Protein AF-A0A4Q2Z7I4-F1 (afdb_monomer)

Radius of gyration: 21.5 Å; Cα contacts (8 Å, |Δi|>4): 284; chains: 1; bounding box: 44×45×71 Å

Solvent-accessible surface area (backbone atoms only — not comparable to full-atom values): 10748 Å² total; per-residue (Å²): 136,87,85,82,83,82,83,81,82,80,81,79,76,80,73,77,78,63,48,79,46,78,48,65,45,80,49,69,46,62,47,99,85,69,48,70,42,59,74,62,77,69,48,90,73,70,69,66,83,83,54,44,52,46,93,46,42,44,27,47,45,76,84,66,51,69,66,62,46,24,62,47,44,33,45,77,58,83,64,62,75,39,75,24,59,75,37,50,71,43,55,36,45,67,35,77,48,78,72,45,78,49,79,48,57,92,65,76,44,79,45,79,49,78,49,76,27,86,54,38,64,79,52,61,45,71,74,79,64,77,47,58,64,77,79,91,70,73,77,58,46,94,45,64,87,52,44,61,65,65,74,76,49,51,45,67,43,78,45,91,34,77,22,31,48,22,30,68,52,73,86

Sequence (171 aa):
MKTISAMMLLSATAASAYTLHEWGTFTTVAGSDGVLLAGLEREEASLPIFSYSHFGLENGNMQHGFEDLTRRHGSTPVFAFSKGLRRPVRGVTVKMETPVIYFHSEEAFDVSVKVGFNGGTISQWYPDRTGGEVLPVPPPPADPKKPRPIEDWMLDFSKPWHGSIEWQGRV

Mean predicted aligned error: 9.5 Å

Foldseek 3Di:
DDDDDDDDDDPPDDDADKDKDKDWDKDADADPVRHTDKDPQWDDDQDDLQKAFAVQLNQLRPPDPQVNCLQAQLDRDPCNRHGTGRAAEIDPRMDIDDMDMDMGGPDKDKDKDKDKDWLDEDGIDDDDFPDWDHDDRDDGDPDSNDGDDSNVRYHYSVDTDMTMTIHMDMD

Structure (mmCIF, N/CA/C/O backbone):
data_AF-A0A4Q2Z7I4-F1
#
_entry.id   AF-A0A4Q2Z7I4-F1
#
loop_
_atom_site.group_PDB
_atom_site.id
_atom_site.type_symbol
_atom_site.label_atom_id
_atom_site.label_alt_id
_atom_site.label_comp_id
_atom_site.label_asym_id
_atom_site.label_entity_id
_atom_site.label_seq_id
_atom_site.pdbx_PDB_ins_code
_atom_site.Cartn_x
_atom_site.Cartn_y
_atom_site.Cartn_z
_atom_site.occupancy
_atom_site.B_iso_or_equiv
_atom_site.auth_seq_id
_atom_site.auth_comp_id
_atom_site.auth_asym_id
_atom_site.auth_atom_id
_atom_site.pdbx_PDB_model_num
ATOM 1 N N . MET A 1 1 ? 26.795 -8.917 53.930 1.00 39.44 1 MET A N 1
ATOM 2 C CA . MET A 1 1 ? 26.354 -8.836 52.519 1.00 39.44 1 MET A CA 1
ATOM 3 C C . MET A 1 1 ? 24.940 -8.274 52.524 1.00 39.44 1 MET A C 1
ATOM 5 O O . MET A 1 1 ? 24.108 -8.824 53.228 1.00 39.44 1 MET A O 1
ATOM 9 N N . LYS A 1 2 ? 24.700 -7.123 51.882 1.00 32.91 2 LYS A N 1
ATOM 10 C CA . LYS A 1 2 ? 23.386 -6.457 51.849 1.00 32.91 2 LYS A CA 1
ATOM 11 C C . LYS A 1 2 ? 22.609 -6.996 50.647 1.00 32.91 2 LYS A C 1
ATOM 13 O O . LYS A 1 2 ? 23.072 -6.835 49.523 1.00 32.91 2 LYS A O 1
ATOM 18 N N . THR A 1 3 ? 21.482 -7.657 50.877 1.00 36.38 3 THR A N 1
ATOM 19 C CA . THR A 1 3 ? 20.565 -8.089 49.818 1.00 36.38 3 THR A CA 1
ATOM 20 C C . THR A 1 3 ? 19.697 -6.903 49.404 1.00 36.38 3 THR A C 1
ATOM 22 O O . THR A 1 3 ? 18.979 -6.329 50.218 1.00 36.38 3 THR A O 1
ATOM 25 N N . ILE A 1 4 ? 19.804 -6.496 48.140 1.00 42.72 4 ILE A N 1
ATOM 26 C CA . ILE A 1 4 ? 18.908 -5.517 47.521 1.00 42.72 4 ILE A CA 1
ATOM 27 C C . ILE A 1 4 ? 17.779 -6.326 46.880 1.00 42.72 4 ILE A C 1
ATOM 29 O O . ILE A 1 4 ? 18.011 -7.025 45.896 1.00 42.72 4 ILE A O 1
ATOM 33 N N . SER A 1 5 ? 16.575 -6.262 47.449 1.00 42.03 5 SER A N 1
ATOM 34 C CA . SER A 1 5 ? 15.366 -6.751 46.778 1.00 42.03 5 SER A CA 1
ATOM 35 C C . SER A 1 5 ? 14.902 -5.703 45.773 1.00 42.03 5 SER A C 1
ATOM 37 O O . SER A 1 5 ? 14.517 -4.602 46.160 1.00 42.03 5 SER A O 1
ATOM 39 N N . ALA A 1 6 ? 14.930 -6.049 44.487 1.00 43.69 6 ALA A N 1
ATOM 40 C CA . ALA A 1 6 ? 14.265 -5.286 43.440 1.00 43.69 6 ALA A CA 1
ATOM 41 C C . ALA A 1 6 ? 12.789 -5.705 43.383 1.00 43.69 6 ALA A C 1
ATOM 43 O O . ALA A 1 6 ? 12.472 -6.865 43.123 1.00 43.69 6 ALA A O 1
ATOM 44 N N . MET A 1 7 ? 11.887 -4.764 43.656 1.00 47.59 7 MET A N 1
ATOM 45 C CA . MET A 1 7 ? 10.446 -4.949 43.514 1.00 47.59 7 MET A CA 1
ATOM 46 C C . MET A 1 7 ? 10.060 -4.613 42.071 1.00 47.59 7 MET A C 1
ATOM 48 O O . MET A 1 7 ? 10.123 -3.459 41.655 1.00 47.59 7 MET A O 1
ATOM 52 N N . MET A 1 8 ? 9.711 -5.636 41.294 1.00 48.03 8 MET A N 1
ATOM 53 C CA . MET A 1 8 ? 9.237 -5.490 39.920 1.00 48.03 8 MET A CA 1
ATOM 54 C C . MET A 1 8 ? 7.725 -5.242 39.959 1.00 48.03 8 MET A C 1
ATOM 56 O O . MET A 1 8 ? 6.950 -6.144 40.266 1.00 48.03 8 MET A O 1
ATOM 60 N N . LEU A 1 9 ? 7.303 -4.003 39.705 1.00 45.66 9 LEU A N 1
ATOM 61 C CA . LEU A 1 9 ? 5.895 -3.664 39.501 1.00 45.66 9 LEU A CA 1
ATOM 62 C C . LEU A 1 9 ? 5.481 -4.158 38.108 1.00 45.66 9 LEU A C 1
ATOM 64 O O . LEU A 1 9 ? 5.874 -3.575 37.100 1.00 45.66 9 LEU A O 1
ATOM 68 N N . LEU A 1 10 ? 4.707 -5.246 38.049 1.00 48.41 10 LEU A N 1
ATOM 69 C CA . LEU A 1 10 ? 3.979 -5.620 36.837 1.00 48.41 10 LEU A CA 1
ATOM 70 C C . LEU A 1 10 ? 2.770 -4.686 36.699 1.00 48.41 10 LEU A C 1
ATOM 72 O O . LEU A 1 10 ? 1.773 -4.850 37.399 1.00 48.41 10 LEU A O 1
ATOM 76 N N . SER A 1 11 ? 2.845 -3.721 35.785 1.00 51.06 11 SER A N 1
ATOM 77 C CA . SER A 1 11 ? 1.651 -3.024 35.300 1.00 51.06 11 SER A CA 1
ATOM 78 C C . SER A 1 11 ? 0.865 -3.974 34.399 1.00 51.06 11 SER A C 1
ATOM 80 O O . SER A 1 11 ? 1.238 -4.194 33.249 1.00 51.06 11 SER A O 1
ATOM 82 N N . ALA A 1 12 ? -0.222 -4.547 34.914 1.00 52.56 12 ALA A N 1
ATOM 83 C CA . ALA A 1 12 ? -1.232 -5.189 34.084 1.00 52.56 12 ALA A CA 1
ATOM 84 C C . ALA A 1 12 ? -2.120 -4.092 33.481 1.00 52.56 12 ALA A C 1
ATOM 86 O O . ALA A 1 12 ? -3.019 -3.573 34.138 1.00 52.56 12 ALA A O 1
ATOM 87 N N . THR A 1 13 ? -1.843 -3.694 32.241 1.00 57.22 13 THR A N 1
ATOM 88 C CA . THR A 1 13 ? -2.781 -2.887 31.456 1.00 57.22 13 THR A CA 1
ATOM 89 C C . THR A 1 13 ? -3.981 -3.763 31.110 1.00 57.22 13 THR A C 1
ATOM 91 O O . THR A 1 13 ? -3.845 -4.704 30.327 1.00 57.22 13 THR A O 1
ATOM 94 N N . ALA A 1 14 ? -5.144 -3.487 31.701 1.00 56.41 14 ALA A N 1
ATOM 95 C CA . ALA A 1 14 ? -6.400 -4.053 31.224 1.00 56.41 14 ALA A CA 1
ATOM 96 C C . ALA A 1 14 ? -6.607 -3.569 29.781 1.00 56.41 14 ALA A C 1
ATOM 98 O O . ALA A 1 14 ? -6.788 -2.376 29.548 1.00 56.41 14 ALA A O 1
ATOM 99 N N . ALA A 1 15 ? -6.499 -4.471 28.805 1.00 61.69 15 ALA A N 1
ATOM 100 C CA . ALA A 1 15 ? -6.925 -4.160 27.449 1.00 61.69 15 ALA A CA 1
ATOM 101 C C . ALA A 1 15 ? -8.444 -3.947 27.487 1.00 61.69 15 ALA A C 1
ATOM 103 O O . ALA A 1 15 ? -9.154 -4.797 28.029 1.00 61.69 15 ALA A O 1
ATOM 104 N N . SER A 1 16 ? -8.930 -2.823 26.949 1.00 67.75 16 SER A N 1
ATOM 105 C CA . SER A 1 16 ? -10.369 -2.631 26.739 1.00 67.75 16 SER A CA 1
ATOM 106 C C . SER A 1 16 ? -10.926 -3.836 25.978 1.00 67.75 16 SER A C 1
ATOM 108 O O . SER A 1 16 ? -10.253 -4.380 25.097 1.00 67.75 16 SER A O 1
ATOM 110 N N . ALA A 1 17 ? -12.129 -4.287 26.324 1.00 86.50 17 ALA A N 1
ATOM 111 C CA . ALA A 1 17 ? -12.794 -5.320 25.548 1.00 86.50 17 ALA A CA 1
ATOM 112 C C . ALA A 1 17 ? -13.226 -4.711 24.205 1.00 86.50 17 ALA A C 1
ATOM 114 O O . ALA A 1 17 ? -14.196 -3.960 24.141 1.00 86.50 17 ALA A O 1
ATOM 115 N N . TYR A 1 18 ? -12.503 -5.033 23.131 1.00 91.75 18 TYR A N 1
ATOM 116 C CA . TYR A 1 18 ? -12.836 -4.604 21.774 1.00 91.75 18 TYR A CA 1
ATOM 117 C C . TYR A 1 18 ? -12.872 -5.789 20.805 1.00 91.75 18 TYR A C 1
ATOM 119 O O . TYR A 1 18 ? -12.246 -6.825 21.023 1.00 91.75 18 TYR A O 1
ATOM 127 N N . THR A 1 19 ? -13.597 -5.618 19.703 1.00 94.38 19 THR A N 1
ATOM 128 C CA . THR A 1 19 ? -13.566 -6.503 18.534 1.00 94.38 19 THR A CA 1
ATOM 129 C C . THR A 1 19 ? -12.914 -5.765 17.374 1.00 94.38 19 THR A C 1
ATOM 131 O O . THR A 1 19 ? -13.248 -4.612 17.110 1.00 94.38 19 THR A O 1
ATOM 134 N N . LEU A 1 20 ? -11.979 -6.416 16.684 1.00 94.19 20 LEU A N 1
ATOM 135 C CA . LEU A 1 20 ? -11.350 -5.897 15.472 1.00 94.19 20 LEU A CA 1
ATOM 136 C C . LEU A 1 20 ? -11.898 -6.647 14.260 1.00 94.19 20 LEU A C 1
ATOM 138 O O . LEU A 1 20 ? -11.929 -7.877 14.250 1.00 94.19 20 LEU A O 1
ATOM 142 N N . HIS A 1 21 ? -12.287 -5.900 13.232 1.00 94.56 21 HIS A N 1
ATOM 143 C CA . HIS A 1 21 ? -12.668 -6.436 11.933 1.00 94.56 21 HIS A CA 1
ATOM 144 C C . HIS A 1 21 ? -11.698 -5.941 10.867 1.00 94.56 21 HIS A C 1
ATOM 146 O O . HIS A 1 21 ? -11.457 -4.741 10.767 1.00 94.56 21 HIS A O 1
ATOM 152 N N . GLU A 1 22 ? -11.192 -6.862 10.053 1.00 92.88 22 GLU A N 1
ATOM 153 C CA . GLU A 1 22 ? -10.480 -6.557 8.816 1.00 92.88 22 GLU A CA 1
ATOM 154 C C . GLU A 1 22 ? -11.358 -6.971 7.636 1.00 92.88 22 GLU A C 1
ATOM 156 O O . GLU A 1 22 ? -11.930 -8.065 7.621 1.00 92.88 22 GLU A O 1
ATOM 161 N N . TRP A 1 23 ? -11.478 -6.091 6.650 1.00 92.25 23 TRP A N 1
ATOM 162 C CA . TRP A 1 23 ? -12.189 -6.374 5.413 1.00 92.25 23 TRP A CA 1
ATOM 163 C C . TRP A 1 23 ? -11.419 -5.822 4.223 1.00 92.25 23 TRP A C 1
ATOM 165 O O . TRP A 1 23 ? -10.858 -4.736 4.295 1.00 92.25 23 TRP A O 1
ATOM 175 N N . GLY A 1 24 ? -11.396 -6.558 3.119 1.00 89.44 24 GLY A N 1
ATOM 176 C CA . GLY A 1 24 ? -10.719 -6.149 1.896 1.00 89.44 24 GLY A CA 1
ATOM 177 C C . GLY A 1 24 ? -10.886 -7.195 0.805 1.00 89.44 24 GLY A C 1
ATOM 178 O O . GLY A 1 24 ? -11.405 -8.287 1.046 1.00 89.44 24 GLY A O 1
ATOM 179 N N . THR A 1 25 ? -10.436 -6.857 -0.401 1.00 90.81 25 THR A N 1
ATOM 180 C CA . THR A 1 25 ? -10.471 -7.772 -1.548 1.00 90.81 25 THR A CA 1
ATOM 181 C C . THR A 1 25 ? -9.059 -8.107 -1.999 1.00 90.81 25 THR A C 1
ATOM 183 O O . THR A 1 25 ? -8.230 -7.213 -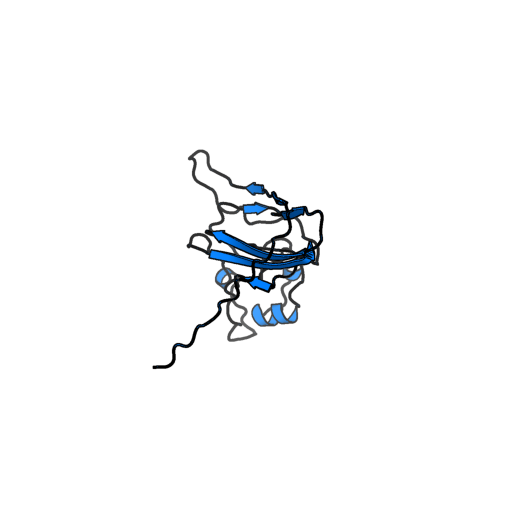2.146 1.00 90.81 25 THR A O 1
ATOM 186 N N . PHE A 1 26 ? -8.797 -9.389 -2.260 1.00 91.31 26 PHE A N 1
ATOM 187 C CA . PHE A 1 26 ? -7.598 -9.844 -2.958 1.00 91.31 26 PHE A CA 1
ATOM 188 C C . PHE A 1 26 ? -7.970 -10.249 -4.380 1.00 91.31 26 PHE A C 1
ATOM 190 O O . PHE A 1 26 ? -8.825 -11.112 -4.579 1.00 91.31 26 PHE A O 1
ATOM 197 N N . THR A 1 27 ? -7.295 -9.658 -5.358 1.00 92.00 27 THR A N 1
ATOM 198 C CA . THR A 1 27 ? -7.478 -9.967 -6.774 1.00 92.00 27 THR A CA 1
ATOM 199 C C . THR A 1 27 ? -6.237 -10.663 -7.305 1.00 92.00 27 THR A C 1
ATOM 201 O O . THR A 1 27 ? -5.121 -10.156 -7.168 1.00 92.00 27 THR A O 1
ATOM 204 N N . THR A 1 28 ? -6.445 -11.813 -7.942 1.00 94.25 28 THR A N 1
ATOM 205 C CA . THR A 1 28 ? -5.445 -12.550 -8.717 1.00 94.25 28 THR A CA 1
ATOM 206 C C . THR A 1 28 ? -6.042 -12.920 -10.068 1.00 94.25 28 THR A C 1
ATOM 208 O O . THR A 1 28 ? -7.258 -13.053 -10.211 1.00 94.25 28 THR A O 1
ATOM 211 N N . VAL A 1 29 ? -5.192 -13.075 -11.078 1.00 94.50 29 VAL A N 1
ATOM 212 C CA . VAL A 1 29 ? -5.598 -13.572 -12.395 1.00 94.50 29 VAL A CA 1
ATOM 213 C C . VAL A 1 29 ? -4.675 -14.723 -12.747 1.00 94.50 29 VAL A C 1
ATOM 215 O O . VAL A 1 29 ? -3.459 -14.594 -12.628 1.00 94.50 29 VAL A O 1
ATOM 218 N N . ALA A 1 30 ? -5.251 -15.844 -13.168 1.00 96.62 30 ALA A N 1
ATOM 219 C CA . ALA A 1 30 ? -4.512 -17.019 -13.607 1.00 96.62 30 ALA A CA 1
ATOM 220 C C . ALA A 1 30 ? -4.841 -17.338 -15.068 1.00 96.62 30 ALA A C 1
ATOM 222 O O . ALA A 1 30 ? -5.988 -17.200 -15.501 1.00 96.62 30 ALA A O 1
ATOM 223 N N . GLY A 1 31 ? -3.828 -17.766 -15.820 1.00 96.31 31 GLY A N 1
ATOM 224 C CA . GLY A 1 31 ? -4.002 -18.328 -17.152 1.00 96.31 31 GLY A CA 1
ATOM 225 C C . GLY A 1 31 ? -4.704 -19.687 -17.114 1.00 96.31 31 GLY A C 1
ATOM 226 O O . GLY A 1 31 ? -4.852 -20.314 -16.064 1.00 96.31 31 GLY A O 1
ATOM 227 N N . SER A 1 32 ? -5.109 -20.184 -18.286 1.00 96.94 32 SER A N 1
ATOM 228 C CA . SER A 1 32 ? -5.688 -21.532 -18.427 1.00 96.94 32 SER A CA 1
ATOM 229 C C . SER A 1 32 ? -4.715 -22.657 -18.053 1.00 96.94 32 SER A C 1
ATOM 231 O O . SER A 1 32 ? -5.131 -23.792 -17.851 1.00 96.94 32 SER A O 1
ATOM 233 N N . ASP A 1 33 ? -3.424 -22.348 -17.986 1.00 96.56 33 ASP A N 1
ATOM 234 C CA . ASP A 1 33 ? -2.337 -23.213 -17.530 1.00 96.56 33 ASP A CA 1
ATOM 235 C C . ASP A 1 33 ? -2.118 -23.167 -16.003 1.00 96.56 33 ASP A C 1
ATOM 237 O O . ASP A 1 33 ? -1.251 -23.868 -15.485 1.00 96.56 33 ASP A O 1
ATOM 241 N N . GLY A 1 34 ? -2.897 -22.361 -15.272 1.00 95.38 34 GLY A N 1
ATOM 242 C CA . GLY A 1 34 ? -2.782 -22.183 -13.824 1.00 95.38 34 GLY A CA 1
ATOM 243 C C . GLY A 1 34 ? -1.670 -21.223 -13.388 1.00 95.38 34 GLY A C 1
ATOM 244 O O . GLY A 1 34 ? -1.451 -21.061 -12.187 1.00 95.38 34 GLY A O 1
ATOM 245 N N 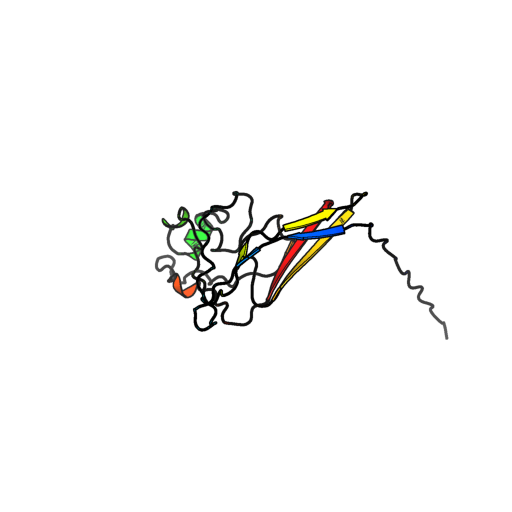. VAL A 1 35 ? -0.974 -20.569 -14.324 1.00 95.56 35 VAL A N 1
ATOM 246 C CA . VAL A 1 35 ? 0.099 -19.616 -14.011 1.00 95.56 35 VAL A CA 1
ATOM 247 C C . VAL A 1 35 ? -0.496 -18.247 -13.672 1.00 95.56 35 VAL A C 1
ATOM 249 O O . VAL A 1 35 ? -1.338 -17.729 -14.405 1.00 95.56 35 VAL A O 1
ATOM 252 N N . LEU A 1 36 ? -0.055 -17.640 -12.564 1.00 94.06 36 LEU A N 1
ATOM 253 C CA . LEU A 1 36 ? -0.481 -16.290 -12.180 1.00 94.06 36 LEU A CA 1
ATOM 254 C C . LEU A 1 36 ? 0.049 -15.245 -13.168 1.00 94.06 36 LEU A C 1
ATOM 256 O O . LEU A 1 36 ? 1.244 -15.204 -13.468 1.00 94.06 36 LEU A O 1
ATOM 260 N N . LEU A 1 37 ? -0.839 -14.371 -13.632 1.00 92.44 37 LEU A N 1
ATOM 261 C CA . LEU A 1 37 ? -0.513 -13.250 -14.503 1.00 92.44 37 LEU A CA 1
ATOM 262 C C . LEU A 1 37 ? -0.184 -12.007 -13.669 1.00 92.44 37 LEU A C 1
ATOM 264 O O . LEU A 1 37 ? -0.827 -11.733 -12.655 1.00 92.44 37 LEU A O 1
ATOM 268 N N . ALA A 1 38 ? 0.822 -11.253 -14.114 1.00 90.62 38 ALA A N 1
ATOM 269 C CA . ALA A 1 38 ? 1.162 -9.952 -13.545 1.00 90.62 38 ALA A CA 1
ATOM 270 C C . ALA A 1 38 ? 0.392 -8.808 -14.237 1.00 90.62 38 ALA A C 1
ATOM 272 O O . ALA A 1 38 ? -0.280 -9.035 -15.243 1.00 90.62 38 ALA A O 1
ATOM 273 N N . GLY A 1 39 ? 0.517 -7.575 -13.735 1.00 83.50 39 GLY A N 1
ATOM 274 C CA . GLY A 1 39 ? -0.095 -6.383 -14.343 1.00 83.50 39 GLY A CA 1
ATOM 275 C C . GLY A 1 39 ? -1.367 -5.897 -13.640 1.00 83.50 39 GLY A C 1
ATOM 276 O O . GLY A 1 39 ? -2.042 -4.993 -14.135 1.00 83.50 39 GLY A O 1
ATOM 277 N N . LEU A 1 40 ? -1.715 -6.493 -12.495 1.00 81.62 40 LEU A N 1
ATOM 278 C CA . LEU A 1 40 ? -2.901 -6.146 -11.707 1.00 81.62 40 LEU A CA 1
ATOM 279 C C . LEU A 1 40 ? -2.786 -4.810 -10.970 1.00 81.62 40 LEU A C 1
ATOM 281 O O . LEU A 1 40 ? -3.792 -4.275 -10.515 1.00 81.62 40 LEU A O 1
ATOM 285 N N . GLU A 1 41 ? -1.582 -4.256 -10.855 1.00 80.44 41 GLU A N 1
ATOM 286 C CA . GLU A 1 41 ? -1.266 -3.052 -10.087 1.00 80.44 41 GLU A CA 1
ATOM 287 C C . GLU A 1 41 ? -1.913 -1.764 -10.606 1.00 80.44 41 GLU A C 1
ATOM 289 O O . GLU A 1 41 ? -1.909 -0.747 -9.912 1.00 80.44 41 GLU A O 1
ATOM 294 N 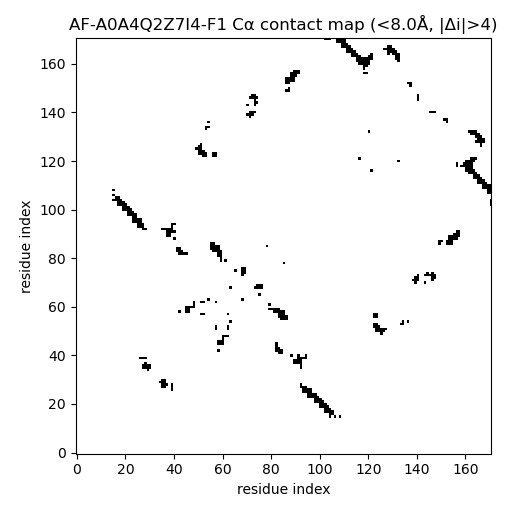N . ARG A 1 42 ? -2.454 -1.770 -11.827 1.00 72.44 42 ARG A N 1
ATOM 295 C CA . ARG A 1 42 ? -3.037 -0.569 -12.415 1.00 72.44 42 ARG A CA 1
ATOM 296 C C . ARG A 1 42 ? -4.332 -0.210 -11.682 1.00 72.44 42 ARG A C 1
ATOM 298 O O . ARG A 1 42 ? -5.197 -1.048 -11.425 1.00 72.44 42 ARG A O 1
ATOM 305 N N . GLU A 1 43 ? -4.451 1.057 -11.318 1.00 70.12 43 GLU A N 1
ATOM 306 C CA . GLU A 1 43 ? -5.617 1.620 -10.645 1.00 70.12 43 GLU A CA 1
ATOM 307 C C . GLU A 1 43 ? -6.244 2.677 -11.562 1.00 70.12 43 GLU A C 1
ATOM 309 O O . GLU A 1 43 ? -5.533 3.501 -12.141 1.00 70.12 43 GLU A O 1
ATOM 314 N N . GLU A 1 44 ? -7.564 2.619 -11.760 1.00 66.56 44 GLU A N 1
ATOM 315 C CA . GLU A 1 44 ? -8.274 3.491 -12.715 1.00 66.56 44 GLU A CA 1
ATOM 316 C C . GLU A 1 44 ? -9.136 4.571 -12.038 1.00 66.56 44 GLU A C 1
ATOM 318 O O . GLU A 1 44 ? -9.492 5.584 -12.660 1.00 66.56 44 GLU A O 1
ATOM 323 N N . ALA A 1 45 ? -9.456 4.383 -10.756 1.00 75.56 45 ALA A N 1
ATOM 324 C CA . ALA A 1 45 ? -10.215 5.330 -9.949 1.00 75.56 45 ALA A CA 1
ATOM 325 C C . ALA A 1 45 ? -9.264 6.243 -9.174 1.00 75.56 45 ALA A C 1
ATOM 327 O O . ALA A 1 45 ? -8.276 5.775 -8.628 1.00 75.56 45 ALA A O 1
ATOM 328 N N . SER A 1 46 ? -9.549 7.543 -9.123 1.00 77.31 46 SER A N 1
ATOM 329 C CA . SER A 1 46 ? -8.784 8.473 -8.287 1.00 77.31 46 SER A CA 1
ATOM 330 C C . SER A 1 46 ? -9.275 8.391 -6.845 1.00 77.31 46 SER A C 1
ATOM 332 O O . SER A 1 46 ? -10.481 8.452 -6.604 1.00 77.31 46 SER A O 1
ATOM 334 N N . LEU A 1 47 ? -8.345 8.286 -5.898 1.00 81.25 47 LEU A N 1
ATOM 335 C CA . LEU A 1 47 ? -8.652 8.317 -4.469 1.00 81.25 47 LEU A CA 1
ATOM 336 C C . LEU A 1 47 ? -8.881 9.758 -3.979 1.00 81.25 47 LEU A C 1
ATOM 338 O O . LEU A 1 47 ? -8.433 10.714 -4.624 1.00 81.25 47 LEU A O 1
ATOM 342 N N . PRO A 1 48 ? -9.569 9.946 -2.838 1.00 85.44 48 PRO A N 1
ATOM 343 C CA . PRO A 1 48 ? -9.698 11.256 -2.215 1.00 85.44 48 PRO A CA 1
ATOM 344 C C . PRO A 1 48 ? -8.339 11.913 -1.938 1.00 85.44 48 PRO A C 1
ATOM 346 O O . PRO A 1 48 ? -7.368 11.250 -1.580 1.00 85.44 48 PRO A O 1
ATOM 349 N N . ILE A 1 49 ? -8.281 13.246 -2.018 1.00 85.38 49 ILE A N 1
ATOM 350 C CA . ILE A 1 49 ? -7.023 14.005 -1.879 1.00 85.38 49 ILE A CA 1
ATOM 351 C C . ILE A 1 49 ? -6.345 13.862 -0.504 1.00 85.38 49 ILE A C 1
ATOM 353 O O . ILE A 1 49 ? -5.160 14.159 -0.370 1.00 85.38 49 ILE A O 1
ATOM 357 N N . PHE A 1 50 ? -7.080 13.407 0.515 1.00 88.25 50 PHE A N 1
ATOM 358 C CA . PHE A 1 50 ? -6.551 13.177 1.860 1.00 88.25 50 PHE A CA 1
ATOM 359 C C . PHE A 1 50 ? -5.825 11.831 2.008 1.00 88.25 50 PHE A C 1
ATOM 361 O O . PHE A 1 50 ? -5.170 11.616 3.024 1.00 88.25 50 PHE A O 1
ATOM 368 N N . SER A 1 51 ? -5.946 10.916 1.041 1.00 90.00 51 SER A N 1
ATOM 369 C CA . SER A 1 51 ? -5.259 9.624 1.079 1.00 90.00 51 SER A CA 1
ATOM 370 C C . SER A 1 51 ? -3.766 9.817 0.863 1.00 90.00 51 SER A C 1
ATOM 372 O O . SER A 1 51 ? -3.353 10.440 -0.115 1.00 90.00 51 SER A O 1
ATOM 374 N N . TYR A 1 52 ? -2.963 9.286 1.777 1.00 91.06 52 TYR A N 1
ATOM 375 C CA . TYR A 1 52 ? -1.509 9.248 1.706 1.00 91.06 52 TYR A CA 1
ATOM 376 C C . TYR A 1 52 ? -1.032 8.191 0.723 1.00 91.06 52 TYR A C 1
ATOM 378 O O . TYR A 1 52 ? -1.757 7.251 0.408 1.00 91.06 52 TYR A O 1
ATOM 386 N N . SER A 1 53 ? 0.188 8.339 0.225 1.00 89.44 53 SER A N 1
ATOM 387 C CA . SER A 1 53 ? 0.747 7.400 -0.739 1.00 89.44 53 SER A CA 1
ATOM 388 C C . SER A 1 53 ? 2.261 7.377 -0.697 1.00 89.44 53 SER A C 1
ATOM 390 O O . SER A 1 53 ? 2.926 8.312 -0.241 1.00 89.44 53 SER A O 1
ATOM 392 N N . HIS A 1 54 ? 2.824 6.280 -1.185 1.00 88.06 54 HIS A N 1
ATOM 393 C CA . HIS A 1 54 ? 4.236 6.267 -1.499 1.00 88.06 54 HIS A CA 1
ATOM 394 C C . HIS A 1 54 ? 4.528 7.130 -2.723 1.00 88.06 54 HIS A C 1
ATOM 396 O O . HIS A 1 54 ? 3.734 7.205 -3.661 1.00 88.06 54 HIS A O 1
ATOM 402 N N . PHE A 1 55 ? 5.732 7.706 -2.742 1.00 81.56 55 PHE A N 1
ATOM 403 C CA . PHE A 1 55 ? 6.213 8.491 -3.870 1.00 81.56 55 PHE A CA 1
ATOM 404 C C . PHE A 1 55 ? 6.095 7.701 -5.181 1.00 81.56 55 PHE A C 1
ATOM 406 O O . PHE A 1 55 ? 6.694 6.626 -5.331 1.00 81.56 55 PHE A O 1
ATOM 413 N N . GLY A 1 56 ? 5.374 8.273 -6.140 1.00 79.75 56 GLY A N 1
ATOM 414 C CA . GLY A 1 56 ? 5.097 7.729 -7.461 1.00 79.75 56 GLY A CA 1
ATOM 415 C C . GLY A 1 56 ? 3.922 6.749 -7.546 1.00 79.75 56 GLY A C 1
ATOM 416 O O . GLY A 1 56 ? 3.662 6.232 -8.636 1.00 79.75 56 GLY A O 1
ATOM 417 N N . LEU A 1 57 ? 3.228 6.483 -6.434 1.00 85.75 57 LEU A N 1
ATOM 418 C CA . LEU A 1 57 ? 2.020 5.652 -6.361 1.00 85.75 57 LEU A CA 1
ATOM 419 C C . LEU A 1 57 ? 0.770 6.486 -6.012 1.00 85.75 57 LEU A C 1
ATOM 421 O O . LEU A 1 57 ? -0.234 5.954 -5.555 1.00 85.75 57 LEU A O 1
ATOM 425 N N . GLU A 1 58 ? 0.800 7.801 -6.238 1.00 81.50 58 GLU A N 1
ATOM 426 C CA . GLU A 1 58 ? -0.250 8.734 -5.800 1.00 81.50 58 GLU A CA 1
ATOM 427 C C . GLU A 1 58 ? -1.550 8.634 -6.615 1.00 81.50 58 GLU A C 1
ATOM 429 O O . GLU A 1 58 ? -2.568 9.200 -6.225 1.00 81.50 58 GLU A O 1
ATOM 434 N N . ASN A 1 59 ? -1.515 7.962 -7.772 1.00 76.38 59 ASN A N 1
ATOM 435 C CA . ASN A 1 59 ? -2.670 7.727 -8.644 1.00 76.38 59 ASN A CA 1
ATOM 436 C C . ASN A 1 59 ? -3.512 8.997 -8.934 1.00 76.38 59 ASN A C 1
ATOM 438 O O . ASN A 1 59 ? -4.736 9.049 -8.797 1.00 76.38 59 ASN A O 1
ATOM 442 N N . GLY A 1 60 ? -2.821 10.066 -9.336 1.00 68.06 60 GLY A N 1
ATOM 443 C CA . GLY A 1 60 ? -3.434 11.354 -9.670 1.00 68.06 60 GLY A CA 1
ATOM 444 C C . GLY A 1 60 ? -3.593 12.318 -8.490 1.00 68.06 60 GLY A C 1
ATOM 445 O O . GLY A 1 60 ? -3.927 13.478 -8.723 1.00 68.06 60 GLY A O 1
ATOM 446 N N . ASN A 1 61 ? -3.295 11.903 -7.253 1.00 73.00 61 ASN A N 1
ATOM 447 C CA . ASN A 1 61 ? -3.211 12.833 -6.129 1.00 73.00 61 ASN A CA 1
ATOM 448 C C . ASN A 1 61 ? -1.908 13.663 -6.207 1.00 73.00 61 ASN A C 1
ATOM 450 O O . ASN A 1 61 ? -0.819 13.143 -6.462 1.00 73.00 61 ASN A O 1
ATOM 454 N N . MET A 1 62 ? -2.003 14.979 -6.003 1.00 66.94 62 MET A N 1
ATOM 455 C CA . MET A 1 62 ? -0.850 15.891 -5.961 1.00 66.94 62 MET A CA 1
ATOM 456 C C . MET A 1 62 ? -0.400 16.115 -4.519 1.00 66.94 62 MET A C 1
ATOM 458 O O . MET A 1 62 ? -0.429 17.227 -4.001 1.00 66.94 62 MET A O 1
ATOM 462 N N . GLN A 1 63 ? 0.008 15.031 -3.863 1.00 68.38 63 GLN A N 1
ATOM 463 C CA . GLN A 1 63 ? 0.461 15.080 -2.473 1.00 68.38 63 GLN A CA 1
ATOM 464 C C . GLN A 1 63 ? 1.911 15.564 -2.339 1.00 68.38 63 GLN A C 1
ATOM 466 O O . GLN A 1 63 ? 2.285 16.179 -1.343 1.00 68.38 63 GLN A O 1
ATOM 471 N N . HIS A 1 64 ? 2.715 15.342 -3.379 1.00 66.38 64 HIS A N 1
ATOM 472 C CA . HIS A 1 64 ? 4.048 15.913 -3.518 1.00 66.38 64 HIS A CA 1
ATOM 473 C C . HIS A 1 64 ? 3.980 17.142 -4.427 1.00 66.38 64 HIS A C 1
ATOM 475 O O . HIS A 1 64 ? 3.446 17.080 -5.535 1.00 66.38 64 HIS A O 1
ATOM 481 N N . GLY A 1 65 ? 4.502 18.273 -3.947 1.00 58.19 65 GLY A N 1
ATOM 482 C CA . GLY A 1 65 ? 4.480 19.531 -4.688 1.00 58.19 65 GLY A CA 1
ATOM 483 C C . GLY A 1 65 ? 5.264 19.456 -6.002 1.00 58.19 65 GLY A C 1
ATOM 484 O O . GLY A 1 65 ? 6.238 18.709 -6.126 1.00 58.19 65 GLY A O 1
ATOM 485 N N . PHE A 1 66 ? 4.871 20.283 -6.976 1.00 62.22 66 PHE A N 1
ATOM 486 C CA . PHE A 1 66 ? 5.532 20.388 -8.284 1.00 62.22 66 PHE A CA 1
ATOM 487 C C . PHE A 1 66 ? 7.042 20.615 -8.190 1.00 62.22 66 PHE A C 1
ATOM 489 O O . PHE A 1 66 ? 7.775 20.161 -9.062 1.00 62.22 66 PHE A O 1
ATOM 496 N N . GLU A 1 67 ? 7.513 21.300 -7.149 1.00 62.28 67 GLU A N 1
ATOM 497 C CA . GLU A 1 67 ? 8.932 21.566 -6.923 1.00 62.28 67 GLU A CA 1
ATOM 498 C C . GLU A 1 67 ? 9.707 20.299 -6.530 1.00 62.28 67 GLU A C 1
ATOM 500 O O . GLU A 1 67 ? 10.773 20.042 -7.089 1.00 62.28 67 GLU A O 1
ATOM 505 N N . ASP A 1 68 ? 9.152 19.457 -5.649 1.00 67.31 68 ASP A N 1
ATOM 506 C CA . ASP A 1 68 ? 9.763 18.175 -5.270 1.00 67.31 68 ASP A CA 1
ATOM 507 C C . ASP A 1 68 ? 9.770 17.205 -6.458 1.00 67.31 68 ASP A C 1
ATOM 509 O O . ASP A 1 68 ? 10.788 16.574 -6.750 1.00 67.31 68 ASP A O 1
ATOM 513 N N . LEU A 1 69 ? 8.670 17.175 -7.220 1.00 64.25 69 LEU A N 1
ATOM 514 C CA . LEU A 1 69 ? 8.587 16.430 -8.474 1.00 64.25 69 LEU A CA 1
ATOM 515 C C . LEU A 1 69 ? 9.619 16.941 -9.488 1.00 64.25 69 LEU A C 1
ATOM 517 O O . LEU A 1 69 ? 10.435 16.166 -9.967 1.00 64.25 69 LEU A O 1
ATOM 521 N N . THR A 1 70 ? 9.665 18.241 -9.779 1.00 64.44 70 THR A N 1
ATOM 522 C CA . THR A 1 70 ? 10.589 18.812 -10.776 1.00 64.44 70 THR A CA 1
ATOM 523 C C . THR A 1 70 ? 12.050 18.604 -10.372 1.00 64.44 70 THR A C 1
ATOM 525 O O . THR A 1 70 ? 12.870 18.221 -11.204 1.00 64.44 70 THR A O 1
ATOM 528 N N . ARG A 1 71 ? 12.386 18.776 -9.088 1.00 63.59 71 ARG A N 1
ATOM 529 C CA . ARG A 1 71 ? 13.739 18.547 -8.563 1.00 63.59 71 ARG A CA 1
ATOM 530 C C . ARG A 1 71 ? 14.185 17.092 -8.714 1.00 63.59 71 ARG A C 1
ATOM 532 O O . ARG A 1 71 ? 15.355 16.843 -9.001 1.00 63.59 71 ARG A O 1
ATOM 539 N N . ARG A 1 72 ? 13.291 16.123 -8.497 1.00 61.78 72 ARG A N 1
ATOM 540 C CA . ARG A 1 72 ? 13.638 14.692 -8.563 1.00 61.78 72 ARG A CA 1
ATOM 541 C C . ARG A 1 72 ? 13.506 14.106 -9.968 1.00 61.78 72 ARG A C 1
ATOM 543 O O . ARG A 1 72 ? 14.281 13.219 -10.317 1.00 61.78 72 ARG A O 1
ATOM 550 N N . HIS A 1 73 ? 12.564 14.609 -10.764 1.00 56.06 73 HIS A N 1
ATOM 551 C CA . HIS A 1 73 ? 12.255 14.147 -12.118 1.00 56.06 73 HIS A CA 1
ATOM 552 C C . HIS A 1 73 ? 12.926 14.965 -13.223 1.00 56.06 73 HIS A C 1
ATOM 554 O O . HIS A 1 73 ? 12.784 14.583 -14.375 1.00 56.06 73 HIS A O 1
ATOM 560 N N . GLY A 1 74 ? 13.613 16.077 -12.924 1.00 52.41 74 GLY A N 1
ATOM 561 C CA . GLY A 1 74 ? 14.318 16.927 -13.904 1.00 52.41 74 GLY A CA 1
ATOM 562 C C . GLY A 1 74 ? 13.425 17.561 -14.983 1.00 52.41 74 GLY A C 1
ATOM 563 O O . GLY A 1 74 ? 13.923 18.126 -15.951 1.00 52.41 74 GLY A O 1
ATOM 564 N N . SER A 1 75 ? 12.103 17.448 -14.848 1.00 49.94 75 SER A N 1
ATOM 565 C CA . SER A 1 75 ? 11.099 18.062 -15.716 1.00 49.94 75 SER A CA 1
ATOM 566 C C . SER A 1 75 ? 9.787 18.221 -14.946 1.00 49.94 75 SER A C 1
ATOM 568 O O . SER A 1 75 ? 9.461 17.401 -14.086 1.00 49.94 75 SER A O 1
ATOM 570 N N . THR A 1 76 ? 9.039 19.288 -15.227 1.00 52.12 76 THR A N 1
ATOM 571 C CA . THR A 1 76 ? 7.670 19.457 -14.722 1.00 52.12 76 THR A CA 1
ATOM 572 C C . THR A 1 76 ? 6.779 18.471 -15.483 1.00 52.12 76 THR A C 1
ATOM 574 O O . THR A 1 76 ? 6.654 18.610 -16.703 1.00 52.12 76 THR A O 1
ATOM 577 N N . PRO A 1 77 ? 6.197 17.438 -14.849 1.00 57.03 77 PRO A N 1
ATOM 578 C CA . PRO A 1 77 ? 5.590 16.373 -15.621 1.00 57.03 77 PRO A CA 1
ATOM 579 C C . PRO A 1 77 ? 4.196 16.803 -16.069 1.00 57.03 77 PRO A C 1
ATOM 581 O O . PRO A 1 77 ? 3.316 17.047 -15.250 1.00 57.03 77 PRO A O 1
ATOM 584 N N . VAL A 1 78 ? 3.957 16.797 -17.379 1.00 52.84 78 VAL A N 1
ATOM 585 C CA . VAL A 1 78 ? 2.600 16.798 -17.961 1.00 52.84 78 VAL A CA 1
ATOM 586 C C . VAL A 1 78 ? 1.787 15.593 -17.430 1.00 52.84 78 VAL A C 1
ATOM 588 O O . VAL A 1 78 ? 0.567 15.651 -17.317 1.00 52.84 78 VAL A O 1
ATOM 591 N N . PHE A 1 79 ? 2.478 14.540 -16.973 1.00 52.78 79 PHE A N 1
ATOM 592 C CA . PHE A 1 79 ? 1.946 13.382 -16.241 1.00 52.78 79 PHE A CA 1
ATOM 593 C C . PHE A 1 79 ? 1.497 13.677 -14.792 1.00 52.78 79 PHE A C 1
ATOM 595 O O . PHE A 1 79 ? 0.919 12.810 -14.138 1.00 52.78 79 PHE A O 1
ATOM 602 N N . ALA A 1 80 ? 1.721 14.886 -14.255 1.00 52.91 80 ALA A N 1
ATOM 603 C CA . ALA A 1 80 ? 1.219 15.272 -12.928 1.00 52.91 80 ALA A CA 1
ATOM 604 C C . ALA A 1 80 ? -0.319 15.217 -12.841 1.00 52.91 80 ALA A C 1
ATOM 606 O O . ALA A 1 80 ? -0.872 15.117 -11.750 1.00 52.91 80 ALA A O 1
ATOM 607 N N . PHE A 1 81 ? -1.001 15.219 -13.988 1.00 55.34 81 PHE A N 1
ATOM 608 C CA . PHE A 1 81 ? -2.458 15.192 -14.090 1.00 55.34 81 PHE A CA 1
ATOM 609 C C . PHE A 1 81 ? -3.013 13.860 -14.629 1.00 55.34 81 PHE A C 1
ATOM 611 O O . PHE A 1 81 ? -4.218 13.751 -14.844 1.00 55.34 81 PHE A O 1
ATOM 618 N N . SER A 1 82 ? -2.170 12.845 -14.875 1.00 58.91 82 SER A N 1
ATOM 619 C CA . SER A 1 82 ? -2.621 11.542 -15.383 1.00 58.91 82 SER A CA 1
ATOM 620 C C . SER A 1 82 ? -2.961 10.564 -14.257 1.00 58.91 82 SER A C 1
ATOM 622 O O . SER A 1 82 ? -2.256 10.501 -13.249 1.00 58.91 82 SER A O 1
ATOM 624 N N . LYS A 1 83 ? -4.018 9.770 -14.464 1.00 60.25 83 LYS A N 1
ATOM 625 C CA . LYS A 1 83 ? -4.387 8.631 -13.611 1.00 60.25 83 LYS A CA 1
ATOM 626 C C . LYS A 1 83 ? -3.377 7.482 -13.739 1.00 60.25 83 LYS A C 1
ATOM 628 O O . LYS A 1 83 ? -2.741 7.338 -14.784 1.00 60.25 83 LYS A O 1
ATOM 633 N N . GLY A 1 84 ? -3.306 6.638 -12.713 1.00 65.38 84 GLY A N 1
ATOM 634 C CA . GLY A 1 84 ? -2.442 5.462 -12.644 1.00 65.38 84 GLY A CA 1
ATOM 635 C C . GLY A 1 84 ? -1.137 5.690 -11.877 1.00 65.38 84 GLY A C 1
ATOM 636 O O . GLY A 1 84 ? -0.806 6.802 -11.459 1.00 65.38 84 GLY A O 1
ATOM 637 N N . LEU A 1 85 ? -0.390 4.601 -11.686 1.00 70.12 85 LEU A N 1
ATOM 638 C CA . LEU A 1 85 ? 0.917 4.633 -11.033 1.00 70.12 85 LEU A CA 1
ATOM 639 C C . LEU A 1 85 ? 1.919 5.384 -11.913 1.00 70.12 85 LEU A C 1
ATOM 641 O O . LEU A 1 85 ? 2.059 5.100 -13.103 1.00 70.12 85 LEU A O 1
ATOM 645 N N . ARG A 1 86 ? 2.628 6.346 -11.321 1.00 75.38 86 ARG A N 1
ATOM 646 C CA . ARG A 1 86 ? 3.649 7.139 -12.020 1.00 75.38 86 ARG A CA 1
ATOM 647 C C . ARG A 1 86 ? 4.974 6.398 -12.112 1.00 75.38 86 ARG A C 1
ATOM 649 O O . ARG A 1 86 ? 5.773 6.685 -12.996 1.00 75.38 86 ARG A O 1
ATOM 656 N N . ARG A 1 87 ? 5.215 5.459 -11.198 1.00 80.81 87 ARG A N 1
ATOM 657 C CA . ARG A 1 87 ? 6.380 4.576 -11.225 1.00 80.81 87 ARG A CA 1
ATOM 658 C C . ARG A 1 87 ? 6.023 3.242 -11.866 1.00 80.81 87 ARG A C 1
ATOM 660 O O . ARG A 1 87 ? 4.986 2.680 -11.514 1.00 80.81 87 ARG A O 1
ATOM 667 N N . PRO A 1 88 ? 6.887 2.706 -12.742 1.00 85.31 88 PRO A N 1
ATOM 668 C CA . PRO A 1 88 ? 6.712 1.358 -13.235 1.00 85.31 88 PRO A CA 1
ATOM 669 C C . PRO A 1 88 ? 6.834 0.377 -12.073 1.00 85.31 88 PRO A C 1
ATOM 671 O O . PRO A 1 88 ? 7.688 0.505 -11.193 1.00 85.31 88 PRO A O 1
ATOM 674 N N . VAL A 1 89 ? 5.961 -0.613 -12.088 1.00 88.44 89 VAL A N 1
ATOM 675 C CA . VAL A 1 89 ? 5.930 -1.710 -11.133 1.00 88.44 89 VAL A CA 1
ATOM 676 C C . VAL A 1 89 ? 5.952 -3.000 -11.942 1.00 88.44 89 VAL A C 1
ATOM 678 O O . VAL A 1 89 ? 5.449 -3.038 -13.062 1.00 88.44 89 VAL A O 1
ATOM 681 N N . ARG A 1 90 ? 6.567 -4.055 -11.408 1.00 90.31 90 ARG A N 1
ATOM 682 C CA . ARG A 1 90 ? 6.518 -5.381 -12.026 1.00 90.31 90 ARG A CA 1
ATOM 683 C C . ARG A 1 90 ? 6.395 -6.487 -10.992 1.00 90.31 90 ARG A C 1
ATOM 685 O O . ARG A 1 90 ? 6.794 -6.321 -9.842 1.00 90.31 90 ARG A O 1
ATOM 692 N N . GLY A 1 91 ? 5.910 -7.641 -11.443 1.00 91.06 91 GLY A N 1
ATOM 693 C CA . GLY A 1 91 ? 5.832 -8.852 -10.625 1.00 91.06 91 GLY A CA 1
ATOM 694 C C . GLY A 1 91 ? 4.651 -8.887 -9.653 1.00 91.06 91 GLY A C 1
ATOM 695 O O . GLY A 1 91 ? 4.660 -9.710 -8.747 1.00 91.06 91 GLY A O 1
ATOM 696 N N . VAL A 1 92 ? 3.641 -8.027 -9.827 1.00 91.75 92 VAL A N 1
ATOM 697 C CA . VAL A 1 92 ? 2.430 -8.029 -8.989 1.00 91.75 92 VAL A CA 1
ATOM 698 C C . VAL A 1 92 ? 1.456 -9.078 -9.492 1.00 91.75 92 VAL A C 1
ATOM 700 O O . VAL A 1 92 ? 0.788 -8.876 -10.501 1.00 91.75 92 VAL A O 1
ATOM 703 N N . THR A 1 93 ? 1.369 -10.192 -8.776 1.00 92.56 93 THR A N 1
ATOM 704 C CA . THR A 1 93 ? 0.442 -11.300 -9.061 1.00 92.56 93 THR A CA 1
ATOM 705 C C . THR A 1 93 ? -0.782 -11.310 -8.145 1.00 92.56 93 THR A C 1
ATOM 707 O O . THR A 1 93 ? -1.750 -12.023 -8.405 1.00 92.56 93 THR A O 1
ATOM 710 N N . VAL A 1 94 ? -0.747 -10.504 -7.082 1.00 91.88 94 VAL A N 1
ATOM 711 C CA . VAL A 1 94 ? -1.836 -10.297 -6.128 1.00 91.88 94 VAL A CA 1
ATOM 712 C C . VAL A 1 94 ? -1.966 -8.799 -5.887 1.00 91.88 94 VAL A C 1
ATOM 714 O O . VAL A 1 94 ? -0.977 -8.141 -5.564 1.00 91.88 94 VAL A O 1
ATOM 717 N N . LYS A 1 95 ? -3.178 -8.261 -6.009 1.00 90.19 95 LYS A N 1
ATOM 718 C CA . LYS A 1 95 ? -3.506 -6.887 -5.610 1.00 90.19 95 LYS A CA 1
ATOM 719 C C . LYS A 1 95 ? -4.509 -6.913 -4.464 1.00 90.19 95 LYS A C 1
ATOM 721 O O . LYS A 1 95 ? -5.504 -7.627 -4.543 1.00 90.19 95 LYS A O 1
ATOM 726 N N . MET A 1 96 ? -4.256 -6.116 -3.430 1.00 89.69 96 MET A N 1
ATOM 727 C CA . MET A 1 96 ? -5.241 -5.811 -2.394 1.00 89.69 96 MET A CA 1
ATOM 728 C C . MET A 1 96 ? -5.991 -4.538 -2.769 1.00 89.69 96 MET A C 1
ATOM 730 O O . MET A 1 96 ? -5.360 -3.531 -3.086 1.00 89.69 96 MET A O 1
ATOM 734 N N . GLU A 1 97 ? -7.318 -4.570 -2.722 1.00 86.69 97 GLU A N 1
ATOM 735 C CA . GLU A 1 97 ? -8.155 -3.391 -2.923 1.00 86.69 97 GLU A CA 1
ATOM 736 C C . GLU A 1 97 ? -8.857 -3.009 -1.621 1.00 86.69 97 GLU A C 1
ATOM 738 O O . GLU A 1 97 ? -9.535 -3.830 -0.995 1.00 86.69 97 GLU A O 1
ATOM 743 N N . THR A 1 98 ? -8.622 -1.753 -1.223 1.00 83.56 98 THR A N 1
ATOM 744 C CA . THR A 1 98 ? -9.228 -1.060 -0.077 1.00 83.56 98 THR A CA 1
ATOM 745 C C . THR A 1 98 ? -9.341 -1.912 1.196 1.00 83.56 98 THR A C 1
ATOM 747 O O . THR A 1 98 ? -10.457 -2.125 1.672 1.00 83.56 98 THR A O 1
ATOM 750 N N . PRO A 1 99 ? -8.227 -2.421 1.764 1.00 89.94 99 PRO A N 1
ATOM 751 C CA . PRO A 1 99 ? -8.286 -3.047 3.078 1.00 89.94 99 PRO A CA 1
ATOM 752 C C . PRO A 1 99 ? -8.697 -2.005 4.125 1.00 89.94 99 PRO A C 1
ATOM 754 O O . PRO A 1 99 ? -8.155 -0.898 4.155 1.00 89.94 99 PRO A O 1
ATOM 757 N N . VAL A 1 100 ? -9.644 -2.354 4.991 1.00 93.75 100 VAL A N 1
ATOM 758 C CA . VAL A 1 100 ? -10.103 -1.508 6.091 1.00 93.75 100 VAL A CA 1
ATOM 759 C C . VAL A 1 100 ? -10.088 -2.287 7.396 1.00 93.75 100 VAL A C 1
ATOM 761 O O . VAL A 1 100 ? -10.487 -3.450 7.445 1.00 93.75 100 VAL A O 1
ATOM 764 N N . ILE A 1 101 ? -9.641 -1.614 8.456 1.00 94.75 101 ILE A N 1
ATOM 765 C CA . ILE A 1 101 ? -9.651 -2.118 9.825 1.00 94.75 101 ILE A CA 1
ATOM 766 C C . ILE A 1 101 ? -10.616 -1.266 10.645 1.00 94.75 101 ILE A C 1
ATOM 768 O O . ILE A 1 101 ? -10.479 -0.043 10.693 1.00 94.75 101 ILE A O 1
ATOM 772 N N . TYR A 1 102 ? -11.566 -1.916 11.311 1.00 93.31 102 TYR A N 1
ATOM 773 C CA . TYR A 1 102 ? -12.530 -1.276 12.200 1.00 93.31 102 TYR A CA 1
ATOM 774 C C . TYR A 1 102 ? -12.426 -1.870 13.599 1.00 93.31 102 TYR A C 1
ATOM 776 O O . TYR A 1 102 ? -12.301 -3.084 13.761 1.00 93.31 102 TYR A O 1
ATOM 784 N N . PHE A 1 103 ? -12.526 -1.011 14.606 1.00 94.50 103 PHE A N 1
ATOM 785 C CA . PHE A 1 103 ? -12.571 -1.399 16.008 1.00 94.50 103 PHE A CA 1
ATOM 786 C C . PHE A 1 103 ? -13.979 -1.149 16.542 1.00 94.50 103 PHE A C 1
ATOM 788 O O . PHE A 1 103 ? -14.563 -0.097 16.294 1.00 94.50 103 PHE A O 1
ATOM 795 N N . HIS A 1 104 ? -14.515 -2.110 17.281 1.00 93.62 104 HIS A N 1
ATOM 796 C CA . HIS A 1 104 ? -15.780 -1.992 17.991 1.00 93.62 104 HIS A CA 1
ATOM 797 C C . HIS A 1 104 ? -15.525 -2.168 19.486 1.00 93.62 104 HIS A C 1
ATOM 799 O O . HIS A 1 104 ? -15.009 -3.205 19.899 1.00 93.62 104 HIS A O 1
ATOM 805 N N . SER A 1 105 ? -15.881 -1.173 20.290 1.00 93.81 105 SER A N 1
ATOM 806 C CA . SER A 1 105 ? -15.652 -1.144 21.738 1.00 93.81 105 SER A CA 1
ATOM 807 C C . SER A 1 105 ? -16.773 -0.370 22.424 1.00 93.81 105 SER A C 1
ATOM 809 O O . SER A 1 105 ? -17.345 0.538 21.822 1.00 93.81 105 SER A O 1
ATOM 811 N N . GLU A 1 106 ? -17.088 -0.723 23.671 1.00 94.12 106 GLU A N 1
ATOM 812 C CA . GLU A 1 106 ? -18.034 0.045 24.497 1.00 94.12 106 GLU A CA 1
ATOM 813 C C . GLU A 1 106 ? -17.397 1.320 25.072 1.00 94.12 106 GLU A C 1
ATOM 815 O O . GLU A 1 106 ? -18.090 2.304 25.322 1.00 94.12 106 GLU A O 1
ATOM 820 N N . GLU A 1 107 ? -16.071 1.324 25.238 1.00 93.56 107 GLU A N 1
ATOM 821 C CA . GLU A 1 107 ? -15.307 2.452 25.773 1.00 93.56 107 GLU A CA 1
ATOM 822 C C . GLU A 1 107 ? -14.221 2.909 24.801 1.00 93.56 107 GLU A C 1
ATOM 824 O O . GLU A 1 107 ? -13.622 2.098 24.087 1.00 93.56 107 GLU A O 1
ATOM 829 N N . ALA A 1 108 ? -13.941 4.213 24.805 1.00 93.44 108 ALA A N 1
ATOM 830 C CA . ALA A 1 108 ? -12.897 4.792 23.975 1.00 93.44 108 ALA A CA 1
ATOM 831 C C . ALA A 1 108 ? -11.498 4.412 24.481 1.00 93.44 108 ALA A C 1
ATOM 833 O O . ALA A 1 108 ? -11.233 4.467 25.685 1.00 93.44 108 ALA A O 1
ATOM 834 N N . PHE A 1 109 ? -10.580 4.090 23.574 1.00 93.62 109 PHE A N 1
ATOM 835 C CA . PHE A 1 109 ? -9.207 3.721 23.926 1.00 93.62 109 PHE A CA 1
ATOM 836 C C . PHE A 1 109 ? -8.207 4.106 22.836 1.00 93.62 109 PHE A C 1
ATOM 838 O O . PHE A 1 109 ? -8.538 4.196 21.656 1.00 93.62 109 PHE A O 1
ATOM 845 N N . ASP A 1 110 ? -6.961 4.344 23.237 1.00 95.38 110 ASP A N 1
ATOM 846 C CA . ASP A 1 110 ? -5.887 4.642 22.294 1.00 95.38 110 ASP A CA 1
ATOM 847 C C . ASP A 1 110 ? -5.333 3.334 21.700 1.00 95.38 110 ASP A C 1
ATOM 849 O O . ASP A 1 110 ? -5.115 2.347 22.409 1.00 95.38 110 ASP A O 1
ATOM 853 N N . VAL A 1 111 ? -5.091 3.328 20.388 1.00 94.69 111 VAL A N 1
ATOM 854 C CA . VAL A 1 111 ? -4.585 2.172 19.637 1.00 94.69 111 VAL A CA 1
ATOM 855 C C . VAL A 1 111 ? -3.256 2.478 18.968 1.00 94.69 111 VAL A C 1
ATOM 857 O O . VAL A 1 111 ? -3.028 3.567 18.445 1.00 94.69 111 VAL A O 1
ATOM 860 N N . SER A 1 112 ? -2.387 1.470 18.945 1.00 96.06 112 SER A N 1
ATOM 861 C CA . SER A 1 112 ? -1.210 1.412 18.077 1.00 96.06 112 SER A CA 1
ATOM 862 C C . SER A 1 112 ? -1.368 0.216 17.153 1.00 96.06 112 SER A C 1
ATOM 864 O O . SER A 1 112 ? -1.514 -0.910 17.629 1.00 96.06 112 SER A O 1
ATOM 866 N N . VAL A 1 113 ? -1.357 0.451 15.844 1.00 96.44 113 VAL A N 1
ATOM 867 C CA . VAL A 1 113 ? -1.574 -0.593 14.841 1.00 96.44 113 VAL A CA 1
ATOM 868 C C . VAL A 1 113 ? -0.316 -0.773 14.012 1.00 96.44 113 VAL A C 1
ATOM 870 O O . VAL A 1 113 ? 0.306 0.205 13.604 1.00 96.44 113 VAL A O 1
ATOM 873 N N . LYS A 1 114 ? 0.039 -2.033 13.750 1.00 96.81 114 LYS A N 1
ATOM 874 C CA . LYS A 1 114 ? 1.098 -2.430 12.824 1.00 96.81 114 LYS A CA 1
ATOM 875 C C . LYS A 1 114 ? 0.569 -3.504 11.887 1.00 96.81 114 LYS A C 1
ATOM 877 O O . LYS A 1 114 ? 0.126 -4.553 12.344 1.00 96.81 114 LYS A O 1
ATOM 882 N N . VAL A 1 115 ? 0.676 -3.258 10.588 1.00 95.50 115 VAL A N 1
ATOM 883 C CA . VAL A 1 115 ? 0.327 -4.216 9.535 1.00 95.50 115 VAL A CA 1
ATOM 884 C C . VAL A 1 115 ? 1.592 -4.564 8.768 1.00 95.50 115 VAL A C 1
ATOM 886 O O . VAL A 1 115 ? 2.378 -3.676 8.454 1.00 95.50 115 VAL A O 1
ATOM 889 N N . GLY A 1 116 ? 1.806 -5.849 8.488 1.00 94.81 116 GLY A N 1
ATOM 890 C CA . GLY A 1 116 ? 2.921 -6.337 7.676 1.00 94.8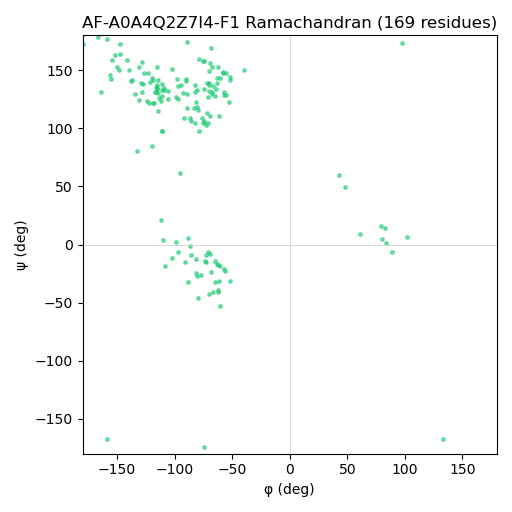1 116 GLY A CA 1
ATOM 891 C C . GLY A 1 116 ? 2.440 -6.879 6.332 1.00 94.81 116 GLY A C 1
ATOM 892 O O . GLY A 1 116 ? 1.450 -7.604 6.278 1.00 94.81 116 GLY A O 1
ATOM 893 N N . PHE A 1 117 ? 3.172 -6.572 5.264 1.00 92.25 117 PHE A N 1
ATOM 894 C CA . PHE A 1 117 ? 2.919 -7.050 3.906 1.00 92.25 117 PHE A CA 1
ATOM 895 C C . PHE A 1 117 ? 4.021 -8.029 3.490 1.00 92.25 117 PHE A C 1
ATOM 897 O O . PHE A 1 117 ? 5.109 -7.640 3.061 1.00 92.25 117 PHE A O 1
ATOM 904 N N . ASN A 1 118 ? 3.741 -9.325 3.626 1.00 89.06 118 ASN A N 1
ATOM 905 C CA . ASN A 1 118 ? 4.681 -10.385 3.262 1.00 89.06 118 ASN A CA 1
ATOM 906 C C . ASN A 1 118 ? 4.723 -10.552 1.738 1.00 89.06 118 ASN A C 1
ATOM 908 O O . ASN A 1 118 ? 3.770 -11.041 1.139 1.00 89.06 118 ASN A O 1
ATOM 912 N N . GLY A 1 119 ? 5.825 -10.154 1.109 1.00 88.62 119 GLY A N 1
ATOM 913 C CA . GLY A 1 119 ? 5.977 -10.154 -0.347 1.00 88.62 119 GLY A CA 1
ATOM 914 C C . GLY A 1 119 ? 5.381 -8.926 -1.043 1.00 88.62 119 GLY A C 1
ATOM 915 O O . GLY A 1 119 ? 5.222 -8.958 -2.259 1.00 88.62 119 GLY A O 1
ATOM 916 N N . GLY A 1 120 ? 5.043 -7.856 -0.311 1.00 91.38 120 GLY A N 1
ATOM 917 C CA . GLY A 1 120 ? 4.318 -6.704 -0.860 1.00 91.38 120 GLY A CA 1
ATOM 918 C C . GLY A 1 120 ? 4.477 -5.409 -0.054 1.00 91.38 120 GLY A C 1
ATOM 919 O O . GLY A 1 120 ? 5.336 -5.315 0.819 1.00 91.38 120 GLY A O 1
ATOM 920 N N . THR A 1 121 ? 3.631 -4.423 -0.364 1.00 93.00 121 THR A N 1
ATOM 921 C CA . THR A 1 121 ? 3.470 -3.129 0.338 1.00 93.00 121 THR A CA 1
ATOM 922 C C . THR A 1 121 ? 2.030 -2.670 0.259 1.00 93.00 121 THR A C 1
ATOM 924 O O . THR A 1 121 ? 1.240 -3.195 -0.530 1.00 93.00 121 THR A O 1
ATOM 927 N N . ILE A 1 122 ? 1.752 -1.603 0.993 1.00 92.31 122 ILE A N 1
ATOM 928 C CA . ILE A 1 122 ? 0.630 -0.716 0.749 1.00 92.31 122 ILE A CA 1
ATOM 929 C C . ILE A 1 122 ? 1.015 0.408 -0.221 1.00 92.31 122 ILE A C 1
ATOM 931 O O . ILE A 1 122 ? 2.013 1.093 -0.043 1.00 92.31 122 ILE A O 1
ATOM 935 N N . SER A 1 123 ? 0.222 0.636 -1.264 1.00 89.88 123 SER A N 1
ATOM 936 C CA . SER A 1 123 ? 0.469 1.733 -2.211 1.00 89.88 123 SER A CA 1
ATOM 937 C C . SER A 1 123 ? -0.016 3.084 -1.678 1.00 89.88 123 SER A C 1
ATOM 939 O O . SER A 1 123 ? 0.712 4.080 -1.755 1.00 89.88 123 SER A O 1
ATOM 941 N N . GLN A 1 124 ? -1.231 3.109 -1.123 1.00 90.94 124 GLN A N 1
ATOM 942 C CA . GLN A 1 124 ? -1.895 4.286 -0.565 1.00 90.94 124 GLN A CA 1
ATOM 943 C C . GLN A 1 124 ? -2.638 3.931 0.725 1.00 90.94 124 GLN A C 1
ATOM 945 O O . GLN A 1 124 ? -3.094 2.801 0.890 1.00 90.94 124 GLN A O 1
ATOM 950 N N . TRP A 1 125 ? -2.763 4.888 1.642 1.00 93.50 125 TRP A N 1
ATOM 951 C CA . TRP A 1 125 ? -3.321 4.652 2.973 1.00 93.50 125 TRP A CA 1
ATOM 952 C C . TRP A 1 125 ? -3.986 5.889 3.581 1.00 93.50 125 TRP A C 1
ATOM 954 O O . TRP A 1 125 ? -3.774 7.028 3.170 1.00 93.50 125 TRP A O 1
ATOM 964 N N . TYR A 1 126 ? -4.800 5.647 4.599 1.00 92.88 126 TYR A N 1
ATOM 965 C CA . TYR A 1 126 ? -5.310 6.628 5.551 1.00 92.88 126 TYR A CA 1
ATOM 966 C C . TYR A 1 126 ? -5.655 5.858 6.841 1.00 92.88 126 TYR A C 1
ATOM 968 O O . TYR A 1 126 ? -6.153 4.735 6.718 1.00 92.88 126 TYR A O 1
ATOM 976 N N . PRO A 1 127 ? -5.433 6.391 8.058 1.00 94.19 127 PRO A N 1
ATOM 977 C CA . PRO A 1 127 ? -4.953 7.736 8.412 1.00 94.19 127 PRO A CA 1
ATOM 978 C C . PRO A 1 127 ? -3.452 7.935 8.159 1.00 94.19 127 PRO A C 1
ATOM 980 O O . PRO A 1 127 ? -2.808 7.068 7.576 1.00 94.19 127 PRO A O 1
ATOM 983 N N . ASP A 1 128 ? -2.894 9.082 8.564 1.00 94.31 128 ASP A N 1
ATOM 984 C CA . ASP A 1 128 ? -1.442 9.289 8.517 1.00 94.31 128 ASP A CA 1
ATOM 985 C C . ASP A 1 128 ? -0.712 8.224 9.344 1.00 94.31 128 ASP A C 1
ATOM 987 O O . ASP A 1 128 ? -1.218 7.727 10.355 1.00 94.31 128 ASP A O 1
ATOM 991 N N . ARG A 1 129 ? 0.489 7.867 8.900 1.00 96.06 129 ARG A N 1
ATOM 992 C CA . ARG A 1 129 ? 1.275 6.793 9.501 1.00 96.06 129 ARG A CA 1
ATOM 993 C C . ARG A 1 129 ? 2.314 7.353 10.463 1.00 96.06 129 ARG A C 1
ATOM 995 O O . ARG A 1 129 ? 2.972 8.350 10.183 1.00 96.06 129 ARG A O 1
ATOM 1002 N N . THR A 1 130 ? 2.532 6.656 11.568 1.00 97.62 130 THR A N 1
ATOM 1003 C CA . THR A 1 130 ? 3.607 6.948 12.525 1.00 97.62 130 THR A CA 1
ATOM 1004 C C . THR A 1 130 ? 4.892 6.192 12.205 1.00 97.62 130 THR A C 1
ATOM 1006 O O . THR A 1 130 ? 5.952 6.533 12.725 1.00 97.62 130 THR A O 1
ATOM 1009 N N . GLY A 1 131 ? 4.820 5.169 11.352 1.00 96.94 131 GLY A N 1
ATOM 1010 C CA . GLY A 1 131 ? 5.970 4.361 10.971 1.00 96.94 131 GLY A CA 1
ATOM 1011 C C . GLY A 1 131 ? 5.692 3.476 9.764 1.00 96.94 131 GLY A C 1
ATOM 1012 O O . GLY A 1 131 ? 4.591 3.468 9.208 1.00 96.94 131 GLY A O 1
ATOM 1013 N N . GLY A 1 132 ? 6.720 2.741 9.351 1.00 96.00 132 GLY A N 1
ATOM 1014 C CA . GLY A 1 132 ? 6.601 1.743 8.302 1.00 96.00 132 GLY A CA 1
ATOM 1015 C C . GLY A 1 132 ? 7.683 1.776 7.231 1.00 96.00 132 GLY A C 1
ATOM 1016 O O . GLY A 1 132 ? 8.707 2.444 7.384 1.00 96.00 132 GLY A O 1
ATOM 1017 N N . GLU A 1 133 ? 7.460 1.053 6.132 1.00 94.81 133 GLU A N 1
ATOM 1018 C CA . GLU A 1 133 ? 8.419 0.973 5.037 1.00 94.81 133 GLU A CA 1
ATOM 1019 C C . GLU A 1 133 ? 8.558 2.309 4.304 1.00 94.81 133 GLU A C 1
ATOM 1021 O O . GLU A 1 133 ? 7.642 3.131 4.225 1.00 94.81 133 GLU A O 1
ATOM 1026 N N . VAL A 1 134 ? 9.725 2.535 3.714 1.00 90.62 134 VAL A N 1
ATOM 1027 C CA . VAL A 1 134 ? 9.934 3.614 2.752 1.00 90.62 134 VAL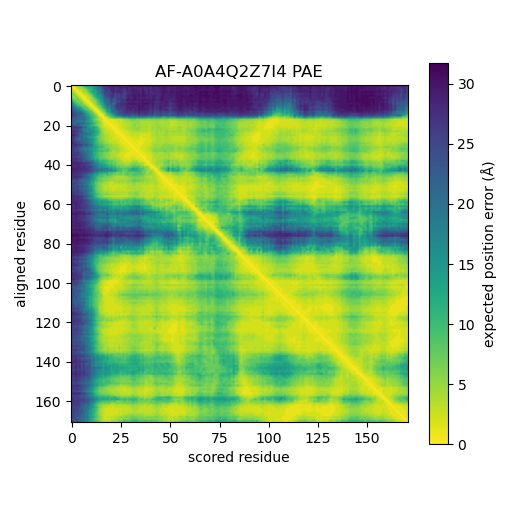 A CA 1
ATOM 1028 C C . VAL A 1 134 ? 10.425 2.967 1.475 1.00 90.62 134 VAL A C 1
ATOM 1030 O O . VAL A 1 134 ? 11.448 2.279 1.473 1.00 90.62 134 VAL A O 1
ATOM 1033 N N . LEU A 1 135 ? 9.687 3.175 0.385 1.00 88.75 135 LEU A N 1
ATOM 1034 C CA . LEU A 1 135 ? 10.097 2.654 -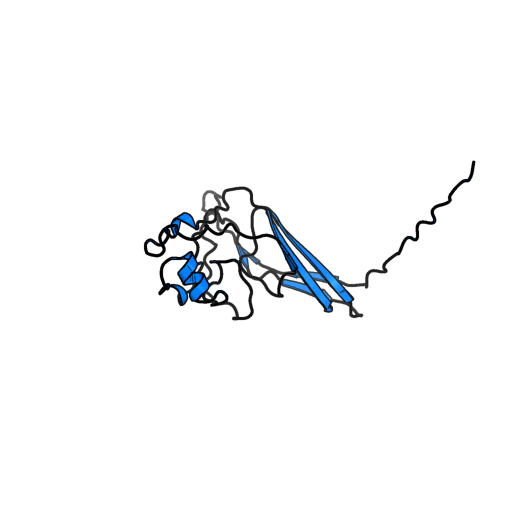0.912 1.00 88.75 135 LEU A CA 1
ATOM 1035 C C . LEU A 1 135 ? 11.421 3.285 -1.328 1.00 88.75 135 LEU A C 1
ATOM 1037 O O . LEU A 1 135 ? 11.604 4.488 -1.116 1.00 88.75 135 LEU A O 1
ATOM 1041 N N . PRO A 1 136 ? 12.318 2.534 -1.987 1.00 86.00 136 PRO A N 1
ATOM 1042 C CA . PRO A 1 136 ? 13.494 3.137 -2.585 1.00 86.00 136 PRO A CA 1
ATOM 1043 C C . PRO A 1 136 ? 13.046 4.224 -3.566 1.00 86.00 136 PRO A C 1
ATOM 1045 O O . PRO A 1 136 ? 12.196 3.990 -4.430 1.00 86.00 136 PRO A O 1
ATOM 1048 N N . VAL A 1 137 ? 13.608 5.419 -3.416 1.00 79.25 137 VAL A N 1
ATOM 1049 C CA . VAL A 1 137 ? 13.424 6.540 -4.339 1.00 79.25 137 VAL A CA 1
ATOM 1050 C C . VAL A 1 137 ? 14.780 6.817 -4.979 1.00 79.25 137 VAL A C 1
ATOM 1052 O O . VAL A 1 137 ? 15.770 6.927 -4.250 1.00 79.25 137 VAL A O 1
ATOM 1055 N N . PRO A 1 138 ? 14.874 6.922 -6.313 1.00 73.88 138 PRO A N 1
ATOM 1056 C CA . PRO A 1 138 ? 16.156 7.169 -6.949 1.00 73.88 138 PRO A CA 1
ATOM 1057 C C . PRO A 1 138 ? 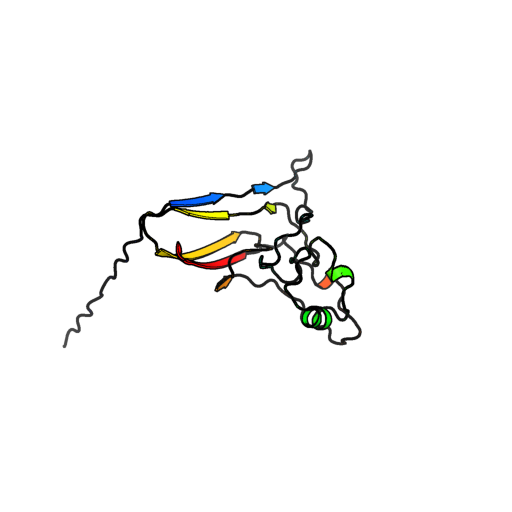16.693 8.573 -6.581 1.00 73.88 138 PRO A C 1
ATOM 1059 O O . PRO A 1 138 ? 15.938 9.551 -6.592 1.00 73.88 138 PRO A O 1
ATOM 1062 N N . PRO A 1 139 ? 17.994 8.703 -6.259 1.00 75.50 139 PRO A N 1
ATOM 1063 C CA . PRO A 1 139 ? 18.596 9.942 -5.733 1.00 75.50 139 PRO A CA 1
ATOM 1064 C C . PRO A 1 139 ? 18.656 11.007 -6.824 1.00 75.50 139 PRO A C 1
ATOM 1066 O O . PRO A 1 139 ? 19.057 10.602 -7.885 1.00 75.50 139 PRO A O 1
ATOM 1069 N N . PRO A 1 140 ? 18.347 12.309 -6.674 1.00 73.06 140 PRO A N 1
ATOM 1070 C CA . PRO A 1 140 ? 18.201 13.295 -7.777 1.00 73.06 140 PRO A CA 1
ATOM 1071 C C . PRO A 1 140 ? 19.218 13.212 -8.947 1.00 73.06 140 PRO A C 1
ATOM 1073 O O . PRO A 1 140 ? 20.350 12.773 -8.739 1.00 73.06 140 PRO A O 1
ATOM 1076 N N . PRO A 1 141 ? 18.851 13.586 -10.192 1.00 72.75 141 PRO A N 1
ATOM 1077 C CA . PRO A 1 141 ? 19.775 13.515 -11.326 1.00 72.75 141 PRO A CA 1
ATOM 1078 C C . PRO A 1 141 ? 21.011 14.393 -11.089 1.00 72.75 141 PRO A C 1
ATOM 1080 O O . PRO A 1 141 ? 20.910 15.477 -10.519 1.00 72.75 141 PRO A O 1
ATOM 1083 N N . ALA A 1 142 ? 22.179 13.923 -11.537 1.00 78.44 142 ALA A N 1
ATOM 1084 C CA . ALA A 1 142 ? 23.437 14.660 -11.389 1.00 78.44 142 ALA A CA 1
ATOM 1085 C C . ALA A 1 142 ? 23.443 15.975 -12.191 1.00 78.44 142 ALA A C 1
ATOM 1087 O O . ALA A 1 142 ? 24.042 16.958 -11.766 1.00 78.44 142 ALA A O 1
ATOM 1088 N N . ASP A 1 143 ? 22.755 15.989 -13.335 1.00 78.88 143 ASP A N 1
ATOM 1089 C CA . ASP A 1 143 ? 22.506 17.178 -14.147 1.00 78.88 143 ASP A CA 1
ATOM 1090 C C . ASP A 1 143 ? 20.995 17.471 -14.141 1.00 78.88 143 ASP A C 1
ATOM 1092 O O . ASP A 1 143 ? 20.226 16.676 -14.688 1.00 78.88 143 ASP A O 1
ATOM 1096 N N . PRO A 1 144 ? 20.542 18.601 -13.568 1.00 71.38 144 PRO A N 1
ATOM 1097 C CA . PRO A 1 144 ? 19.129 18.984 -13.552 1.00 71.38 144 PRO A CA 1
ATOM 1098 C C . PRO A 1 144 ? 18.487 19.093 -14.942 1.00 71.38 144 PRO A C 1
ATOM 1100 O O . PRO A 1 144 ? 17.267 19.020 -15.050 1.00 71.38 144 PRO A O 1
ATOM 1103 N N . LYS A 1 145 ? 19.286 19.267 -16.005 1.00 74.06 145 LYS A N 1
ATOM 1104 C CA . LYS A 1 145 ? 18.810 19.334 -17.395 1.00 74.06 145 LYS A CA 1
ATOM 1105 C C . LYS A 1 145 ? 18.658 17.957 -18.047 1.00 74.06 145 LYS A C 1
ATOM 1107 O O . LYS A 1 145 ? 18.145 17.872 -19.160 1.00 74.06 145 LYS A O 1
ATOM 1112 N N . LYS A 1 146 ? 19.123 16.892 -17.388 1.00 74.88 146 LYS A N 1
ATOM 1113 C CA . LYS A 1 146 ? 19.050 15.506 -17.863 1.00 74.88 146 LYS A CA 1
ATOM 1114 C C . LYS A 1 146 ? 18.251 14.677 -16.858 1.00 74.88 146 LYS A C 1
ATOM 1116 O O . LYS A 1 146 ? 18.840 14.066 -15.962 1.00 74.88 146 LYS A O 1
ATOM 1121 N N . PRO A 1 147 ? 16.912 14.682 -16.969 1.00 70.81 147 PRO A N 1
ATOM 1122 C CA . PRO A 1 147 ? 16.064 13.899 -16.086 1.00 70.81 147 PRO A CA 1
ATOM 1123 C C . PRO A 1 147 ? 16.420 12.414 -16.170 1.00 70.81 147 PRO A C 1
ATOM 1125 O O . PRO A 1 147 ? 16.842 11.923 -17.220 1.00 70.81 147 PRO A O 1
ATOM 1128 N N . ARG A 1 148 ? 16.248 11.688 -15.062 1.00 74.06 148 ARG A N 1
ATOM 1129 C CA . ARG A 1 148 ? 16.445 10.238 -15.084 1.00 74.06 148 ARG A CA 1
ATOM 1130 C C . ARG A 1 148 ? 15.331 9.549 -15.877 1.00 74.06 148 ARG A C 1
ATOM 1132 O O . ARG A 1 148 ? 14.172 9.923 -15.674 1.00 74.06 148 ARG A O 1
ATOM 1139 N N . PRO A 1 149 ? 15.656 8.529 -16.691 1.00 76.94 149 PRO A N 1
ATOM 1140 C CA . PRO A 1 149 ? 14.661 7.662 -17.316 1.00 76.94 149 PRO A CA 1
ATOM 1141 C C . PRO A 1 149 ? 13.686 7.093 -16.278 1.00 76.94 149 PRO A C 1
ATOM 1143 O O . PRO A 1 149 ? 14.087 6.816 -15.146 1.00 76.94 149 PRO A O 1
ATOM 1146 N N . ILE A 1 150 ? 12.407 6.935 -16.632 1.00 74.00 150 ILE A N 1
ATOM 1147 C CA . ILE A 1 150 ? 11.367 6.466 -15.698 1.00 74.00 150 ILE A CA 1
ATOM 1148 C C . ILE A 1 150 ? 11.572 4.992 -15.311 1.00 74.00 150 ILE A C 1
ATOM 1150 O O . ILE A 1 150 ? 11.177 4.555 -14.233 1.00 74.00 150 ILE A O 1
ATOM 1154 N N . GLU A 1 151 ? 12.266 4.243 -16.160 1.00 79.94 151 GLU A N 1
ATOM 1155 C CA . GLU A 1 151 ? 12.652 2.848 -15.975 1.00 79.94 151 GLU A CA 1
ATOM 1156 C C . GLU A 1 151 ? 13.566 2.669 -14.753 1.00 79.94 151 GLU A C 1
ATOM 1158 O O . GLU A 1 151 ? 13.453 1.673 -14.039 1.00 79.94 151 GLU A O 1
ATOM 1163 N N . ASP A 1 152 ? 14.389 3.676 -14.431 1.00 79.69 152 ASP A N 1
ATOM 1164 C CA . ASP A 1 152 ? 15.254 3.684 -13.240 1.00 79.69 152 ASP A CA 1
ATOM 1165 C C . ASP A 1 152 ? 14.458 3.794 -11.924 1.00 79.69 152 ASP A C 1
ATOM 1167 O O . ASP A 1 152 ? 15.016 3.681 -10.831 1.00 79.69 152 ASP A O 1
ATOM 1171 N N . TRP A 1 153 ? 13.148 4.041 -12.004 1.00 79.62 153 TRP A N 1
ATOM 1172 C CA . TRP A 1 153 ? 12.256 4.191 -10.853 1.00 79.62 153 TRP A CA 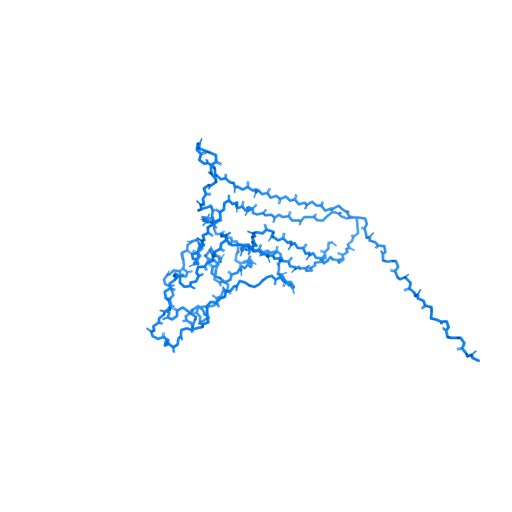1
ATOM 1173 C C . TRP A 1 153 ? 11.470 2.917 -10.544 1.00 79.62 153 TRP A C 1
ATOM 1175 O O . TRP A 1 153 ? 10.641 2.927 -9.625 1.00 79.62 153 TRP A O 1
ATOM 1185 N N . MET A 1 154 ? 11.719 1.847 -11.303 1.00 86.94 154 MET A N 1
ATOM 1186 C CA . MET A 1 154 ? 10.980 0.595 -11.242 1.00 86.94 154 MET A CA 1
ATOM 1187 C C . MET A 1 154 ? 10.997 -0.036 -9.850 1.00 86.94 154 MET A C 1
ATOM 1189 O O . MET A 1 154 ? 12.049 -0.204 -9.230 1.00 86.94 154 MET A O 1
ATOM 1193 N N . LEU A 1 155 ? 9.814 -0.428 -9.384 1.00 89.25 155 LEU A N 1
ATOM 1194 C CA . LEU A 1 155 ? 9.643 -1.282 -8.214 1.00 89.25 155 LEU A CA 1
ATOM 1195 C C . LEU A 1 155 ? 9.464 -2.729 -8.671 1.00 89.25 155 LEU A C 1
ATOM 1197 O O . LEU A 1 155 ? 8.603 -3.033 -9.497 1.00 89.25 155 LEU A O 1
ATOM 1201 N N . ASP A 1 156 ? 10.309 -3.611 -8.148 1.00 90.12 156 ASP A N 1
ATOM 1202 C CA . ASP A 1 156 ? 10.383 -5.008 -8.561 1.00 90.12 156 ASP A CA 1
ATOM 1203 C C . ASP A 1 156 ? 9.887 -5.947 -7.459 1.00 90.12 156 ASP A C 1
ATOM 1205 O O . ASP A 1 156 ? 10.645 -6.308 -6.557 1.00 90.12 156 ASP A O 1
ATOM 1209 N N . PHE A 1 157 ? 8.624 -6.366 -7.562 1.00 88.94 157 PHE A N 1
ATOM 1210 C CA . PHE A 1 157 ? 7.988 -7.292 -6.621 1.00 88.94 157 PHE A CA 1
ATOM 1211 C C . PHE A 1 157 ? 8.183 -8.761 -6.977 1.00 88.94 157 PHE A C 1
ATOM 1213 O O . PHE A 1 157 ? 7.688 -9.633 -6.272 1.00 88.94 157 PHE A O 1
ATOM 1220 N N . SER A 1 158 ? 8.979 -9.071 -8.009 1.00 86.31 158 SER A N 1
ATOM 1221 C CA . SER A 1 158 ? 9.449 -10.447 -8.201 1.00 86.31 158 SER A CA 1
ATOM 1222 C C . SER A 1 158 ? 10.514 -10.847 -7.171 1.00 86.31 158 SER A C 1
ATOM 1224 O O . SER A 1 158 ? 10.937 -12.002 -7.136 1.00 86.31 158 SER A O 1
ATOM 1226 N N . LYS A 1 159 ? 11.012 -9.893 -6.375 1.00 83.12 159 LYS A N 1
ATOM 1227 C CA . LYS A 1 159 ? 11.966 -10.119 -5.286 1.00 83.12 159 LYS A CA 1
ATOM 1228 C C . LYS A 1 159 ? 11.236 -10.095 -3.943 1.00 83.12 159 LYS A C 1
ATOM 1230 O O . LYS A 1 159 ? 10.251 -9.370 -3.816 1.00 83.12 159 LYS A O 1
ATOM 1235 N N . PRO A 1 160 ? 11.731 -10.827 -2.925 1.00 78.75 160 PRO A N 1
ATOM 1236 C CA . PRO A 1 160 ? 11.149 -10.782 -1.593 1.00 78.75 160 PRO A CA 1
ATOM 1237 C C . PRO A 1 160 ? 11.098 -9.352 -1.083 1.00 78.75 160 PRO A C 1
ATOM 1239 O O . PRO A 1 160 ? 12.103 -8.635 -1.079 1.00 78.75 160 PRO A O 1
ATOM 1242 N N . TRP A 1 161 ? 9.921 -8.964 -0.626 1.00 84.25 161 TRP A N 1
ATOM 1243 C CA . TRP A 1 161 ? 9.683 -7.631 -0.138 1.00 84.25 161 TRP A CA 1
ATOM 1244 C C . TRP A 1 161 ? 8.864 -7.679 1.137 1.00 84.25 161 TRP A C 1
ATOM 1246 O O . TRP A 1 161 ? 8.022 -8.552 1.297 1.00 84.25 161 TRP A O 1
ATOM 1256 N N . HIS A 1 162 ? 9.183 -6.807 2.082 1.00 89.50 162 HIS A N 1
ATOM 1257 C CA . HIS A 1 162 ? 8.617 -6.856 3.425 1.00 89.50 162 HIS A CA 1
ATOM 1258 C C . HIS A 1 162 ? 8.162 -5.449 3.784 1.00 89.50 162 HIS A C 1
ATOM 1260 O O . HIS A 1 162 ? 8.897 -4.690 4.417 1.00 89.50 162 HIS A O 1
ATOM 1266 N N . GLY A 1 163 ? 6.985 -5.088 3.282 1.00 93.94 163 GLY A N 1
ATOM 1267 C CA . GLY A 1 163 ? 6.325 -3.839 3.623 1.00 93.94 163 GLY A CA 1
ATOM 1268 C C . GLY A 1 163 ? 5.737 -3.897 5.028 1.00 93.94 163 GLY A C 1
ATOM 1269 O O . GLY A 1 163 ? 5.472 -4.975 5.567 1.00 93.94 163 GLY A O 1
ATOM 1270 N N . SER A 1 164 ? 5.518 -2.742 5.640 1.00 96.88 164 SER A N 1
ATOM 1271 C CA . SER A 1 164 ? 4.818 -2.655 6.913 1.00 96.88 164 SER A CA 1
ATOM 1272 C C . SER A 1 164 ? 4.361 -1.238 7.185 1.00 96.88 164 SER A C 1
ATOM 1274 O O . SER A 1 164 ? 5.197 -0.351 7.199 1.00 96.88 164 SER A O 1
ATOM 1276 N N . ILE A 1 165 ? 3.113 -1.014 7.560 1.00 97.12 165 ILE A N 1
ATOM 1277 C CA . ILE A 1 165 ? 2.638 0.317 7.943 1.00 97.12 165 ILE A CA 1
ATOM 1278 C C . ILE A 1 165 ? 2.245 0.345 9.417 1.00 97.12 165 ILE A C 1
ATOM 1280 O O . ILE A 1 165 ? 1.687 -0.622 9.938 1.00 97.12 165 ILE A O 1
ATOM 1284 N N . GLU A 1 166 ? 2.554 1.452 10.089 1.00 98.19 166 GLU A N 1
ATOM 1285 C CA . GLU A 1 166 ? 2.216 1.674 11.492 1.00 98.19 166 GLU A CA 1
ATOM 1286 C C . GLU A 1 166 ? 1.486 3.001 11.661 1.00 98.19 166 GLU A C 1
ATOM 1288 O O . GLU A 1 166 ? 1.892 4.005 11.077 1.00 98.19 166 GLU A O 1
ATOM 1293 N N . TRP A 1 167 ? 0.439 3.031 12.479 1.00 97.62 167 TRP A N 1
ATOM 1294 C CA . TRP A 1 167 ? -0.258 4.264 12.838 1.00 97.62 167 TRP A CA 1
ATOM 1295 C C . TRP A 1 167 ? -0.799 4.202 14.262 1.00 97.62 167 TRP A C 1
ATOM 1297 O O . TRP A 1 167 ? -0.909 3.136 14.874 1.00 97.62 167 TRP A O 1
ATOM 1307 N N . GLN A 1 168 ? -1.149 5.374 14.780 1.00 96.94 168 GLN A N 1
ATOM 1308 C CA . GLN A 1 168 ? -1.827 5.527 16.058 1.00 96.94 168 GLN A CA 1
ATOM 1309 C C . GLN A 1 168 ? -3.212 6.120 15.835 1.00 96.94 168 GLN A C 1
ATOM 1311 O O . GLN A 1 168 ? -3.451 6.836 14.861 1.00 96.94 168 GLN A O 1
ATOM 1316 N N . GLY A 1 169 ? -4.127 5.814 16.741 1.00 93.50 169 GLY A N 1
ATOM 1317 C CA . GLY A 1 169 ? -5.483 6.331 16.690 1.00 93.50 169 GLY A CA 1
ATOM 1318 C C . GLY A 1 169 ? -6.158 6.273 18.046 1.00 93.50 169 GLY A C 1
ATOM 1319 O O . GLY A 1 169 ? -5.602 5.760 19.016 1.00 93.50 169 GLY A O 1
ATOM 1320 N N . ARG A 1 170 ? -7.380 6.790 18.082 1.00 93.88 170 ARG A N 1
ATOM 1321 C CA . ARG A 1 170 ? -8.292 6.665 19.210 1.00 93.88 170 ARG A CA 1
ATOM 1322 C C . ARG A 1 170 ? -9.583 6.051 18.690 1.00 93.88 170 ARG A C 1
ATOM 1324 O O . ARG A 1 170 ? -10.139 6.567 17.720 1.00 93.88 170 ARG A O 1
ATOM 1331 N N . VAL A 1 171 ? -9.977 4.935 19.289 1.00 89.88 171 VAL A N 1
ATOM 1332 C CA . VAL A 1 171 ? -11.255 4.245 19.064 1.00 89.88 171 VAL A CA 1
ATOM 1333 C C . VAL A 1 171 ? -12.282 4.817 20.020 1.00 89.88 171 VAL A C 1
ATOM 1335 O O . VAL A 1 171 ? -11.876 5.122 21.165 1.00 89.88 171 VAL A O 1
#

Secondary structure (DSSP, 8-state):
-----------------EEEEEEEEEE--B-TTSPBP--TT---SPPPTT-EE-TT--TT---S-HHHHHHHHSS--GGGG--S-SS-EE----EE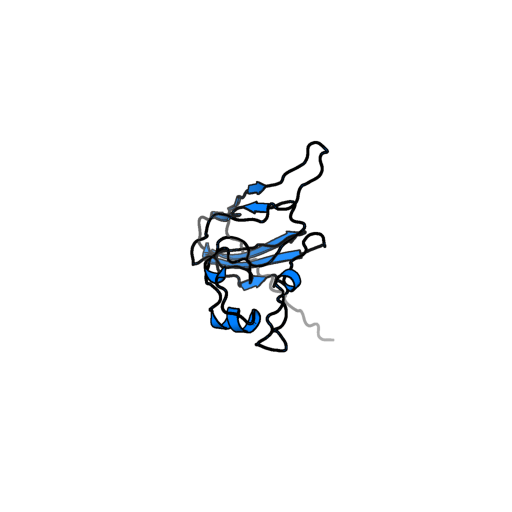EEEEEEEEESS--EEEEEEEEETB--SEESS--SEE---------SSTTSPPPGGGG-EETTS--EEEEEEEEE-

pLDDT: mean 80.28, std 16.04, range [32.91, 98.19]